Protein AF-A0A1E4RAH1-F1 (afdb_monomer)

InterPro domains:
  IPR002104 Integrase, catalytic domain [PF00589] (5-104)
  IPR002104 Integrase, catalytic domain [PS51898] (1-112)
  IPR011010 DNA breaking-rejoining enzyme, catalytic core [SSF56349] (2-111)
  IPR013762 Integrase-like, catalytic domain superfamily [G3DSA:1.10.443.10] (1-117)

Foldseek 3Di:
DVVLVVLVVVLQVLQVVVVHGDDPPQDSAADSPPRHHDDPVNQVVVQVVVCVVVVPPDDGHPVVVVVVVLLCCCPVVVHDLCVSCVVSVHHSVVSCVVCVVVVVVVVVVVVVVVVVVPDD

Solvent-accessible surface area (backbone atoms only — not comparable to full-atom values): 7195 Å² total; per-residue (Å²): 112,69,66,59,54,53,48,53,52,48,51,47,51,54,26,49,76,70,78,42,76,77,59,92,88,52,73,88,61,53,33,91,88,79,64,42,63,62,52,72,64,58,56,53,52,54,35,46,55,49,30,71,76,69,67,57,82,66,94,64,52,77,64,56,56,54,51,51,52,52,52,44,39,45,66,76,65,62,45,55,60,60,58,55,12,58,75,71,74,49,53,45,65,58,47,44,76,71,45,46,75,67,53,53,70,53,48,64,56,49,58,54,51,49,52,61,73,69,57,127

Secondary structure (DSSP, 8-state):
-HHHHHHHHHHHHHHHHTT----TTS-SSB-TTT-SBPPHHHHHHHHHHHHHHHT--S---HHHHHHHHHHHHHHTS---HHHHHHHHTS-HHHHHHHHHHHHHHTHHHHHHHHHHHH--

Nearest PDB structures (foldseek):
  3vfz-assembly3_B  TM=5.730E-01  e=5.916E-01  Mycobacterium 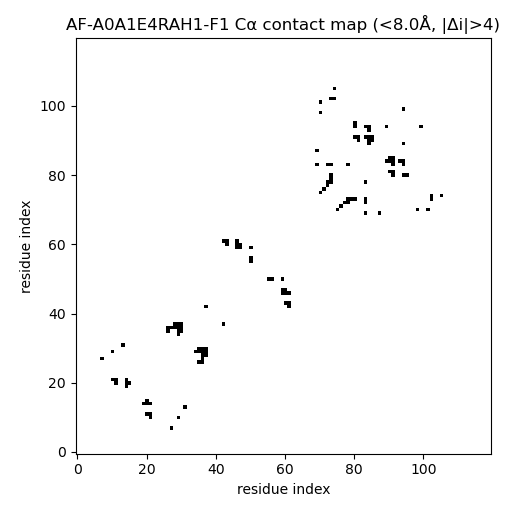tuberculosis
  8z5e-assembly1_C  TM=3.468E-01  e=2.367E+00  Helicobacter pylori
  6zk9-assembly1_j  TM=3.778E-01  e=6.489E+00  Ovis aries
  6kon-assembly1_F  TM=4.264E-01  e=7.839E+00  Mycobacterium tuberculosis H37Rv

Mean predicted aligned error: 7.33 Å

Sequence (120 aa):
MQMLKKYQSWCKQLFLYNGQKLKEDDFVFISYQTKEPFADNSLHYAFHRVKERTGITSPFTPHVFRHTHATLLLLSAKVDVTVVADRLGNTPKVVWETYAHVLEEAKLEVVEIFSKAVKF

Structure (mmCIF, N/CA/C/O backbone):
data_AF-A0A1E4RAH1-F1
#
_entry.id   AF-A0A1E4RAH1-F1
#
loop_
_atom_site.group_PDB
_atom_site.id
_atom_site.type_symbol
_atom_site.label_atom_id
_atom_site.label_alt_id
_atom_site.label_comp_id
_atom_site.label_asym_id
_atom_site.label_entity_id
_atom_site.label_seq_id
_atom_site.pdbx_PDB_ins_code
_atom_site.Cartn_x
_atom_site.Cartn_y
_atom_site.Cartn_z
_atom_site.occupancy
_atom_site.B_iso_or_equiv
_atom_site.auth_seq_id
_atom_site.auth_comp_id
_atom_site.auth_asym_id
_atom_site.auth_atom_id
_atom_site.pdbx_PDB_model_num
ATOM 1 N N . MET A 1 1 ? -6.633 7.984 -10.276 1.00 65.12 1 MET A N 1
ATOM 2 C CA . MET A 1 1 ? -6.134 7.424 -11.562 1.00 65.12 1 MET A CA 1
ATOM 3 C C . MET A 1 1 ? -5.263 8.363 -12.404 1.00 65.12 1 MET A C 1
ATOM 5 O O . MET A 1 1 ? -4.555 7.863 -13.269 1.00 65.12 1 MET A O 1
ATOM 9 N N . GLN A 1 2 ? -5.268 9.685 -12.189 1.00 91.62 2 GLN A N 1
ATOM 10 C CA . GLN A 1 2 ? -4.504 10.628 -13.025 1.00 91.62 2 GLN A CA 1
ATOM 11 C C . GLN A 1 2 ? -2.982 10.387 -12.997 1.00 91.62 2 GLN A C 1
ATOM 13 O O . GLN A 1 2 ? -2.347 10.375 -14.048 1.00 91.62 2 GLN A O 1
ATOM 18 N N . MET A 1 3 ? -2.411 10.117 -11.816 1.00 90.38 3 MET A N 1
ATOM 19 C CA . MET A 1 3 ? -0.971 9.865 -11.664 1.00 90.38 3 MET A CA 1
ATOM 20 C C . MET A 1 3 ? -0.501 8.602 -12.393 1.00 90.38 3 MET A C 1
ATOM 22 O O . MET A 1 3 ? 0.503 8.651 -13.094 1.00 90.38 3 MET A O 1
ATOM 26 N N . LEU A 1 4 ? -1.250 7.497 -12.295 1.00 89.75 4 LEU A N 1
ATOM 27 C CA . LEU A 1 4 ? -0.910 6.259 -13.004 1.00 89.75 4 LEU A CA 1
ATOM 28 C C . LEU A 1 4 ? -0.949 6.457 -14.522 1.00 89.75 4 LEU A C 1
ATOM 30 O O . LEU A 1 4 ? -0.022 6.049 -15.209 1.00 89.75 4 LEU A O 1
ATOM 34 N N . LYS A 1 5 ? -1.973 7.147 -15.041 1.00 91.94 5 LYS A N 1
ATOM 35 C CA . LYS A 1 5 ? -2.055 7.473 -16.474 1.00 91.94 5 LYS A CA 1
ATOM 36 C C . LYS A 1 5 ? -0.853 8.306 -16.928 1.00 91.94 5 LYS A C 1
ATOM 38 O O . LYS A 1 5 ? -0.261 8.012 -17.959 1.00 91.94 5 LYS A O 1
ATOM 43 N N . LYS A 1 6 ? -0.460 9.313 -16.138 1.00 94.31 6 LYS A N 1
ATOM 44 C CA . LYS A 1 6 ? 0.731 10.132 -16.411 1.00 94.31 6 LYS A CA 1
ATOM 45 C C . LYS A 1 6 ? 2.006 9.284 -16.427 1.00 94.31 6 LYS A C 1
ATOM 47 O O . LYS A 1 6 ? 2.821 9.439 -17.331 1.00 94.31 6 LYS A O 1
ATOM 52 N N . TYR A 1 7 ? 2.153 8.378 -15.463 1.00 92.25 7 TYR A N 1
ATOM 53 C CA . TYR A 1 7 ? 3.295 7.471 -15.387 1.00 92.25 7 TYR A CA 1
ATOM 54 C C . TYR A 1 7 ? 3.347 6.504 -16.577 1.00 92.25 7 TYR A C 1
ATOM 56 O O . TYR A 1 7 ? 4.383 6.388 -17.217 1.00 92.25 7 TYR A O 1
ATOM 64 N N . GLN A 1 8 ? 2.220 5.906 -16.965 1.00 90.62 8 GLN A N 1
ATOM 65 C CA . GLN A 1 8 ? 2.136 5.045 -18.150 1.00 90.62 8 GLN A CA 1
ATOM 66 C C . GLN A 1 8 ? 2.498 5.792 -19.441 1.00 90.62 8 GLN A C 1
ATOM 68 O O . GLN A 1 8 ? 3.182 5.239 -20.300 1.00 90.62 8 GLN A O 1
ATOM 73 N N . SER A 1 9 ? 2.078 7.053 -19.588 1.00 92.50 9 SER A N 1
ATOM 74 C CA . SER A 1 9 ? 2.501 7.891 -20.717 1.00 92.50 9 SER A CA 1
ATOM 75 C C . SER A 1 9 ? 4.010 8.133 -20.717 1.00 92.50 9 SER A C 1
ATOM 77 O O . SER A 1 9 ? 4.636 8.051 -21.771 1.00 92.50 9 SER A O 1
ATOM 79 N N . TRP A 1 10 ? 4.603 8.376 -19.547 1.00 92.69 10 TRP A N 1
ATOM 80 C CA . TRP A 1 10 ? 6.054 8.496 -19.403 1.00 92.69 10 TRP A CA 1
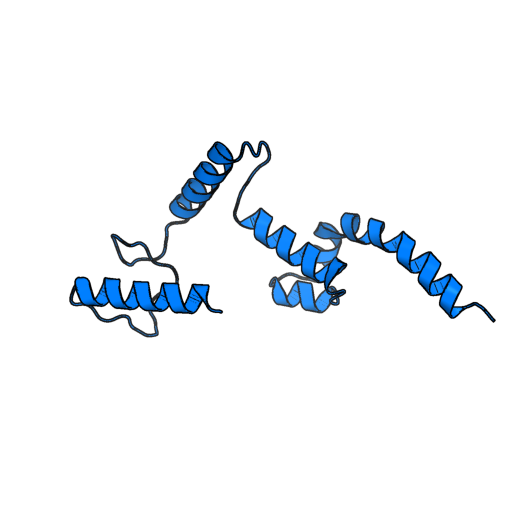ATOM 81 C C . TRP A 1 10 ? 6.778 7.186 -19.759 1.00 92.69 10 TRP A C 1
ATOM 83 O O . TRP A 1 10 ? 7.742 7.225 -20.518 1.00 92.69 10 TRP A O 1
ATOM 93 N N . CYS A 1 11 ? 6.278 6.021 -19.326 1.00 91.25 11 CYS A N 1
ATOM 94 C CA . CYS A 1 11 ? 6.830 4.716 -19.714 1.00 91.25 11 CYS A CA 1
ATOM 95 C C . CYS A 1 11 ? 6.803 4.524 -21.237 1.00 91.25 11 CYS A C 1
ATOM 97 O O . CYS A 1 11 ? 7.796 4.109 -21.828 1.00 91.25 11 CYS A O 1
ATOM 99 N N . LYS A 1 12 ? 5.695 4.884 -21.900 1.00 90.94 12 LYS A N 1
ATOM 100 C CA . LYS A 1 12 ? 5.596 4.824 -23.369 1.00 90.94 12 LYS A CA 1
ATOM 101 C C . LYS A 1 12 ? 6.635 5.718 -24.045 1.00 90.94 12 LYS A C 1
ATOM 103 O O . LYS A 1 12 ? 7.285 5.277 -24.986 1.00 90.94 12 LYS A O 1
ATOM 108 N N . GLN A 1 13 ? 6.810 6.949 -23.561 1.00 91.69 13 GLN A N 1
ATOM 109 C CA . GLN A 1 13 ? 7.821 7.875 -24.083 1.00 91.69 13 GLN A CA 1
ATOM 110 C C . GLN A 1 13 ? 9.241 7.332 -23.902 1.00 91.69 13 GLN A C 1
ATOM 112 O O . GLN A 1 13 ? 10.038 7.401 -24.832 1.00 91.69 13 GLN A O 1
ATOM 117 N N . LEU A 1 14 ? 9.534 6.747 -22.738 1.00 90.88 14 LEU A N 1
ATOM 118 C CA . LEU A 1 14 ? 10.821 6.126 -22.441 1.00 90.88 14 LEU A CA 1
ATOM 119 C C . LEU A 1 14 ? 11.137 4.976 -23.407 1.00 90.88 14 LEU A C 1
ATOM 121 O O . LEU A 1 14 ? 12.216 4.938 -23.989 1.00 90.88 14 LEU A O 1
ATOM 125 N N . PHE A 1 15 ? 10.191 4.058 -23.619 1.00 90.25 15 PHE A N 1
ATOM 126 C CA . PHE A 1 15 ? 10.384 2.947 -24.555 1.00 90.25 15 PHE A CA 1
ATOM 127 C C . PHE A 1 15 ? 10.609 3.447 -25.985 1.00 90.25 15 PHE A C 1
ATOM 129 O O . PHE A 1 15 ? 11.561 3.013 -26.635 1.00 90.25 15 PHE A O 1
ATOM 136 N N . LEU A 1 16 ? 9.794 4.407 -26.438 1.00 90.94 16 LEU A N 1
ATOM 137 C CA . LEU A 1 16 ? 9.903 4.988 -27.777 1.00 90.94 16 LEU A CA 1
ATOM 138 C C . LEU A 1 16 ? 11.245 5.693 -28.004 1.00 90.94 16 LEU A C 1
ATOM 140 O O . LEU A 1 16 ? 11.856 5.494 -29.050 1.00 90.94 16 LEU A O 1
ATOM 144 N N . TYR A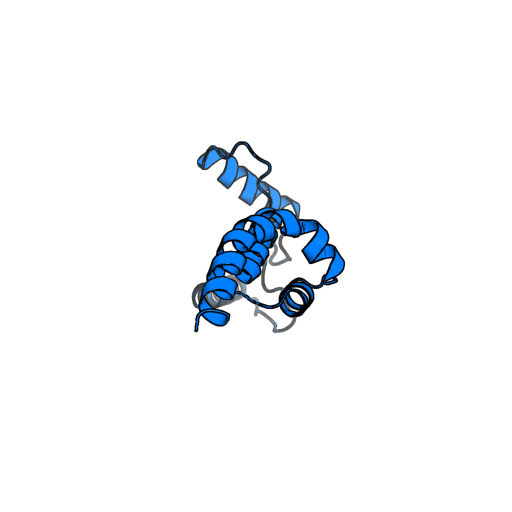 1 17 ? 11.728 6.471 -27.028 1.00 88.62 17 TYR A N 1
ATOM 145 C CA . TYR A 1 17 ? 13.036 7.134 -27.099 1.00 88.62 17 TYR A CA 1
ATOM 146 C C . TYR A 1 17 ? 14.181 6.132 -27.313 1.00 88.62 17 TYR A C 1
ATOM 148 O O . TYR A 1 17 ? 15.154 6.417 -28.005 1.00 88.62 17 TYR A O 1
ATOM 156 N N . ASN A 1 18 ? 14.040 4.924 -26.770 1.00 84.81 18 ASN A N 1
ATOM 157 C CA . ASN A 1 18 ? 15.008 3.843 -26.902 1.00 84.81 18 ASN A CA 1
ATOM 158 C C . ASN A 1 18 ? 14.762 2.918 -28.109 1.00 84.81 18 ASN A C 1
ATOM 160 O O . ASN A 1 18 ? 15.406 1.873 -28.197 1.00 84.81 18 ASN A O 1
ATOM 164 N N . GLY A 1 19 ? 13.834 3.256 -29.012 1.00 87.25 19 GLY A N 1
ATOM 165 C CA . GLY A 1 19 ? 13.497 2.434 -30.181 1.00 87.25 19 GLY A CA 1
ATOM 166 C C . GLY A 1 19 ? 12.772 1.126 -29.841 1.00 87.25 19 GLY A C 1
ATOM 167 O O . GLY A 1 19 ? 12.729 0.210 -30.658 1.00 87.25 19 GLY A O 1
ATOM 168 N N . GLN A 1 20 ? 12.219 1.016 -28.633 1.00 87.50 20 GLN A N 1
ATOM 169 C CA . GLN A 1 20 ? 11.480 -0.147 -28.147 1.00 87.50 20 GLN A CA 1
ATOM 170 C C . GLN A 1 20 ? 9.986 0.186 -28.024 1.00 87.50 20 GLN A C 1
ATOM 172 O O . GLN A 1 20 ? 9.576 1.347 -27.997 1.00 87.50 20 GLN A O 1
ATOM 177 N N . LYS A 1 21 ? 9.143 -0.844 -27.935 1.00 87.06 21 LYS A N 1
ATOM 178 C CA . LYS A 1 21 ? 7.704 -0.696 -27.692 1.00 87.06 21 LYS A CA 1
ATOM 179 C C . LYS A 1 21 ? 7.350 -1.354 -26.365 1.00 87.06 21 LYS A C 1
ATOM 181 O O . LYS A 1 21 ? 7.742 -2.494 -26.146 1.00 87.06 21 LYS A O 1
ATOM 186 N N . LEU A 1 22 ? 6.602 -0.635 -25.529 1.00 86.81 22 LEU A N 1
ATOM 187 C CA . LEU A 1 22 ? 6.019 -1.179 -24.303 1.00 86.81 22 LEU A CA 1
ATOM 188 C C . LEU A 1 22 ? 4.968 -2.237 -24.674 1.00 86.81 22 LEU A C 1
ATOM 190 O O . LEU A 1 22 ? 4.045 -1.940 -25.443 1.00 86.81 22 LEU A O 1
ATOM 194 N N . LYS A 1 23 ? 5.133 -3.451 -24.159 1.00 86.88 23 LYS A N 1
ATOM 195 C CA . LYS A 1 23 ? 4.220 -4.586 -24.318 1.00 86.88 23 LYS A CA 1
ATOM 196 C C . LYS A 1 23 ? 3.177 -4.604 -23.196 1.00 86.88 23 LYS A C 1
ATOM 198 O O . LYS A 1 23 ? 3.303 -3.881 -22.211 1.00 86.88 23 LYS A O 1
ATOM 203 N N . GLU A 1 24 ? 2.121 -5.396 -23.358 1.00 83.38 24 GLU A N 1
ATOM 204 C CA . GLU A 1 24 ? 1.068 -5.525 -22.332 1.00 83.38 24 GLU A CA 1
ATOM 205 C C . GLU A 1 24 ? 1.531 -6.348 -21.123 1.00 83.38 24 GLU A C 1
ATOM 207 O O . GLU A 1 24 ? 1.092 -6.121 -20.001 1.00 83.38 24 GLU A O 1
ATOM 212 N N . ASP A 1 25 ? 2.452 -7.265 -21.378 1.00 86.75 25 ASP A N 1
ATOM 213 C CA . ASP A 1 25 ? 3.111 -8.187 -20.463 1.00 86.75 25 ASP A CA 1
ATOM 214 C C . ASP A 1 25 ? 4.337 -7.573 -19.755 1.00 86.75 25 ASP A C 1
ATOM 216 O O . ASP A 1 25 ? 4.935 -8.212 -18.889 1.00 86.75 25 ASP A O 1
ATOM 220 N N . ASP A 1 26 ? 4.685 -6.317 -20.061 1.00 87.44 26 ASP A N 1
ATOM 221 C CA . ASP A 1 26 ? 5.737 -5.590 -19.348 1.00 87.44 26 ASP A CA 1
ATOM 222 C C . ASP A 1 26 ? 5.276 -5.155 -17.947 1.00 87.44 26 ASP A C 1
ATOM 224 O O . ASP A 1 26 ? 4.112 -4.831 -17.691 1.00 87.44 26 ASP A O 1
ATOM 228 N N . PHE A 1 27 ? 6.227 -5.078 -17.016 1.00 89.81 27 PHE A N 1
ATOM 229 C CA . PHE A 1 27 ? 5.954 -4.575 -15.676 1.00 89.81 27 PHE A CA 1
ATOM 230 C C . PHE A 1 27 ? 5.523 -3.106 -15.700 1.00 89.81 27 PHE A C 1
ATOM 232 O O . PHE A 1 27 ? 6.044 -2.285 -16.453 1.00 89.81 27 PHE A O 1
ATOM 239 N N . VAL A 1 28 ? 4.598 -2.747 -14.805 1.00 88.50 28 VAL A N 1
ATOM 240 C CA . VAL A 1 28 ? 4.126 -1.360 -14.695 1.00 88.50 28 VAL A CA 1
ATOM 241 C C . VAL A 1 28 ? 5.224 -0.460 -14.134 1.00 88.50 28 VAL A C 1
ATOM 243 O O . VAL A 1 28 ? 5.458 0.612 -14.680 1.00 88.50 28 VAL A O 1
ATOM 246 N N . PHE A 1 29 ? 5.893 -0.880 -13.056 1.00 89.56 29 PHE A N 1
ATOM 247 C CA . PHE A 1 29 ? 6.898 -0.079 -12.353 1.00 89.56 29 PHE A CA 1
ATOM 248 C C . PHE A 1 29 ? 8.314 -0.496 -12.734 1.00 89.56 29 PHE A C 1
ATOM 250 O O . PHE A 1 29 ? 8.810 -1.524 -12.278 1.00 89.56 29 PHE A O 1
ATOM 257 N N . ILE A 1 30 ? 8.961 0.339 -13.538 1.00 90.12 30 ILE A N 1
ATOM 258 C CA . ILE A 1 30 ? 10.227 0.028 -14.204 1.00 90.12 30 ILE A CA 1
ATOM 259 C C . ILE A 1 30 ? 11.302 1.081 -13.943 1.00 90.12 30 ILE A C 1
ATOM 261 O O . ILE A 1 30 ? 11.020 2.279 -13.817 1.00 90.12 30 ILE A O 1
ATOM 265 N N . SER A 1 31 ? 12.552 0.629 -13.927 1.00 87.12 31 SER A N 1
ATOM 266 C CA . SER A 1 31 ? 13.736 1.480 -13.885 1.00 87.12 31 SER A CA 1
ATOM 267 C C . SER A 1 31 ? 13.923 2.226 -15.204 1.00 87.12 31 SER A C 1
ATOM 269 O O . SER A 1 31 ? 13.848 1.643 -16.283 1.00 87.12 31 SER A O 1
ATOM 271 N N . TYR A 1 32 ? 14.255 3.515 -15.123 1.00 84.44 32 TYR A N 1
ATOM 272 C CA . TYR A 1 32 ? 14.577 4.329 -16.300 1.00 84.44 32 TYR A CA 1
ATOM 273 C C . TYR A 1 32 ? 15.765 3.771 -17.104 1.00 84.44 32 TYR A C 1
ATOM 275 O O . TYR A 1 32 ? 15.786 3.862 -18.327 1.00 84.44 32 TYR A O 1
ATOM 283 N N . GLN A 1 33 ? 16.757 3.202 -16.414 1.00 83.56 33 GLN A N 1
ATOM 284 C CA . GLN A 1 33 ? 18.019 2.785 -17.028 1.00 83.56 33 GLN A CA 1
ATOM 285 C C . GLN A 1 33 ? 17.904 1.420 -17.708 1.00 83.56 33 GLN A C 1
ATOM 287 O O . GLN A 1 33 ? 18.318 1.264 -18.855 1.00 83.56 33 GLN A O 1
ATOM 292 N N . THR A 1 34 ? 17.336 0.439 -17.005 1.00 85.38 34 THR A N 1
ATOM 293 C CA . THR A 1 34 ? 17.303 -0.959 -17.459 1.00 85.38 34 THR A CA 1
ATOM 294 C C . THR A 1 34 ? 15.967 -1.353 -18.085 1.00 85.38 34 THR A C 1
ATOM 296 O O . THR A 1 34 ? 15.925 -2.300 -18.858 1.00 85.38 34 THR A O 1
ATOM 299 N N . LYS A 1 35 ? 14.883 -0.619 -17.788 1.00 86.25 35 LYS A N 1
ATOM 300 C CA . LYS A 1 35 ? 13.475 -0.979 -18.073 1.00 86.25 35 LYS A CA 1
ATOM 301 C C . LYS A 1 35 ? 13.011 -2.288 -17.435 1.00 86.25 35 LYS A C 1
ATOM 303 O O . LYS A 1 35 ? 11.914 -2.759 -17.709 1.00 86.25 35 LYS A O 1
ATOM 308 N N . GLU A 1 36 ? 13.820 -2.834 -16.542 1.00 87.56 36 GLU A N 1
ATOM 309 C CA . GLU A 1 36 ? 13.440 -3.932 -15.668 1.00 87.56 36 GLU A CA 1
ATOM 310 C C . GLU A 1 36 ? 12.664 -3.388 -14.461 1.00 87.56 36 GLU A C 1
ATOM 312 O O . GLU A 1 36 ? 12.717 -2.178 -14.188 1.00 87.56 36 GLU A O 1
ATOM 317 N N . PRO A 1 37 ? 11.950 -4.250 -13.718 1.00 89.31 37 PRO A N 1
ATOM 318 C CA . PRO A 1 37 ? 11.331 -3.873 -12.455 1.00 89.31 37 PRO A CA 1
ATOM 319 C C . PRO A 1 37 ? 12.304 -3.153 -11.529 1.00 89.31 37 PRO A C 1
ATOM 321 O O . PRO A 1 37 ? 13.498 -3.456 -11.494 1.00 89.31 37 PRO A O 1
ATOM 324 N N . PHE A 1 38 ? 11.793 -2.204 -10.745 1.00 87.69 38 PHE A N 1
ATOM 325 C CA . PHE A 1 38 ? 12.604 -1.630 -9.677 1.00 87.69 38 PHE A CA 1
ATOM 326 C C . PHE A 1 38 ? 13.101 -2.730 -8.741 1.00 87.69 38 PHE A C 1
ATOM 328 O O . PHE A 1 38 ? 12.312 -3.534 -8.251 1.00 87.69 38 PHE A O 1
ATOM 335 N N . ALA A 1 39 ? 14.400 -2.713 -8.451 1.00 85.88 39 ALA A N 1
ATOM 336 C CA . ALA A 1 39 ? 14.951 -3.531 -7.387 1.00 85.88 39 ALA A CA 1
ATOM 337 C C . ALA A 1 39 ? 14.409 -3.057 -6.031 1.00 85.88 39 ALA A C 1
ATOM 339 O O . ALA A 1 39 ? 14.244 -1.852 -5.809 1.00 85.88 39 ALA A O 1
ATOM 340 N N . ASP A 1 40 ? 14.226 -3.984 -5.092 1.00 79.56 40 ASP A N 1
ATOM 341 C CA . ASP A 1 40 ? 13.714 -3.684 -3.747 1.00 79.56 40 ASP A CA 1
ATOM 342 C C . ASP A 1 40 ? 14.521 -2.578 -3.050 1.00 79.56 40 ASP A C 1
ATOM 344 O O . ASP A 1 40 ? 13.971 -1.648 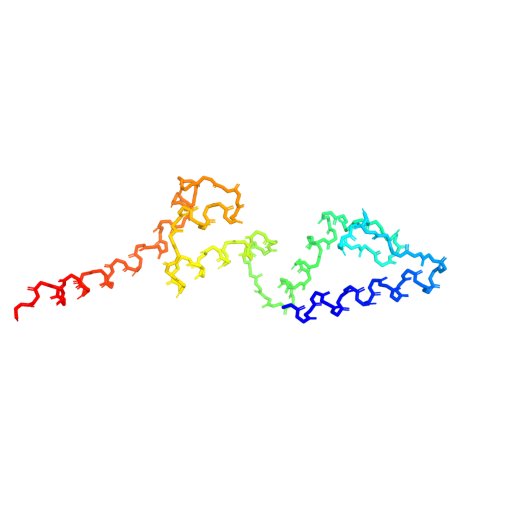-2.449 1.00 79.56 40 ASP A O 1
ATOM 348 N N . ASN A 1 41 ? 15.845 -2.603 -3.226 1.00 85.12 41 ASN A N 1
ATOM 349 C CA . ASN A 1 41 ? 16.745 -1.588 -2.685 1.00 85.12 41 ASN A CA 1
ATOM 350 C C . ASN A 1 41 ? 16.450 -0.184 -3.230 1.00 85.12 41 ASN A C 1
ATOM 352 O O . ASN A 1 41 ? 16.562 0.795 -2.494 1.00 85.12 41 ASN A O 1
ATOM 356 N N . SER A 1 42 ? 16.035 -0.050 -4.496 1.00 85.88 42 SER A N 1
ATOM 357 C CA . SER A 1 42 ? 15.695 1.252 -5.085 1.00 85.88 42 SER A CA 1
ATOM 358 C C . SER A 1 42 ? 14.543 1.922 -4.340 1.00 85.88 42 SER A C 1
ATOM 360 O O . SER A 1 42 ? 14.581 3.134 -4.102 1.00 85.88 42 SER A O 1
ATOM 362 N N . LEU A 1 43 ? 13.548 1.131 -3.931 1.00 85.12 43 LEU A N 1
ATOM 363 C CA . LEU A 1 43 ? 12.412 1.614 -3.159 1.00 85.12 43 LEU A CA 1
ATOM 364 C C . LEU A 1 43 ? 12.845 1.997 -1.739 1.00 85.12 43 LEU A C 1
ATOM 366 O O . LEU A 1 43 ? 12.525 3.093 -1.280 1.00 85.12 43 LEU A O 1
ATOM 370 N N . HIS A 1 44 ? 13.663 1.168 -1.085 1.00 86.88 44 HIS A N 1
ATOM 371 C CA . HIS A 1 44 ? 14.244 1.493 0.221 1.00 86.88 44 HIS A CA 1
ATOM 372 C C . HIS A 1 44 ? 15.032 2.809 0.208 1.00 86.88 44 HIS A C 1
ATOM 374 O O . HIS A 1 44 ? 14.801 3.670 1.058 1.00 86.88 44 HIS A O 1
ATOM 380 N N . TYR A 1 45 ? 15.904 3.025 -0.781 1.00 89.81 45 TYR A N 1
ATOM 381 C CA . TYR A 1 45 ? 16.656 4.277 -0.899 1.00 89.81 45 TYR A CA 1
ATOM 382 C C . TYR A 1 45 ? 15.754 5.485 -1.145 1.00 89.81 45 TYR A C 1
ATOM 384 O O . TYR A 1 45 ? 16.018 6.567 -0.619 1.00 89.81 45 TYR A O 1
ATOM 392 N N . ALA A 1 46 ? 14.690 5.334 -1.938 1.00 90.06 46 ALA A N 1
ATOM 393 C CA . ALA A 1 46 ? 13.733 6.413 -2.155 1.00 90.06 46 ALA A CA 1
ATOM 394 C C . ALA A 1 46 ? 13.059 6.840 -0.844 1.00 90.06 46 ALA A C 1
ATOM 396 O O . ALA A 1 46 ? 13.008 8.034 -0.548 1.00 90.06 46 ALA A O 1
ATOM 397 N N . PHE A 1 47 ? 12.620 5.877 -0.034 1.00 91.12 47 PHE A N 1
ATOM 398 C CA . PHE A 1 47 ? 12.005 6.140 1.266 1.00 91.12 47 PHE A CA 1
ATOM 399 C C . PHE A 1 47 ? 12.998 6.714 2.272 1.00 91.12 47 PHE A C 1
ATOM 401 O O . PHE A 1 47 ? 12.669 7.678 2.959 1.00 91.12 47 PHE A O 1
ATOM 408 N N . HIS A 1 48 ? 14.231 6.205 2.298 1.00 90.56 48 HIS A N 1
ATOM 409 C CA . HIS A 1 48 ? 15.294 6.762 3.129 1.00 90.56 48 HIS A CA 1
ATOM 410 C C . HIS A 1 48 ? 15.538 8.240 2.802 1.00 90.56 48 HIS A C 1
ATOM 412 O O . HIS A 1 48 ? 15.583 9.074 3.697 1.00 90.56 48 HIS A O 1
ATOM 418 N N . ARG A 1 49 ? 15.617 8.615 1.518 1.00 92.69 49 ARG A N 1
ATOM 419 C CA . ARG A 1 49 ? 15.777 10.029 1.128 1.00 92.69 49 ARG A CA 1
ATOM 420 C C . ARG A 1 49 ? 14.616 10.909 1.586 1.00 92.69 49 ARG A C 1
ATOM 422 O O . ARG A 1 49 ? 14.839 12.065 1.932 1.00 92.69 49 ARG A O 1
ATOM 429 N N . VAL A 1 50 ? 13.385 10.398 1.555 1.00 92.88 50 V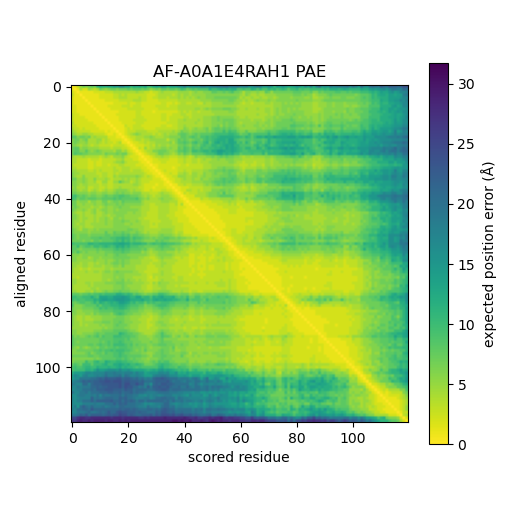AL A N 1
ATOM 430 C CA . VAL A 1 50 ? 12.217 11.133 2.065 1.00 92.88 50 VAL A CA 1
ATOM 431 C C . VAL A 1 50 ? 12.306 11.284 3.581 1.00 92.88 50 VAL A C 1
ATOM 433 O O . VAL A 1 50 ? 12.096 12.385 4.082 1.00 92.88 50 VAL A O 1
ATOM 436 N N . LYS A 1 51 ? 12.679 10.217 4.295 1.00 93.12 51 LYS A N 1
ATOM 437 C CA . LYS A 1 51 ? 12.889 10.226 5.745 1.00 93.12 51 LYS A CA 1
ATOM 438 C C . LYS A 1 51 ? 13.886 11.317 6.158 1.00 93.12 51 LYS A C 1
ATOM 440 O O . LYS A 1 51 ? 13.528 12.188 6.945 1.00 93.12 51 LYS A O 1
ATOM 445 N N . GLU A 1 52 ? 15.064 11.344 5.532 1.00 93.19 52 GLU A N 1
ATOM 446 C CA . GLU A 1 52 ? 16.111 12.345 5.800 1.00 93.19 52 GLU A CA 1
ATOM 447 C C . GLU A 1 52 ? 15.638 13.784 5.548 1.00 93.19 52 GLU A C 1
ATOM 449 O O . GLU A 1 52 ? 15.945 14.692 6.312 1.00 93.19 52 GLU A O 1
ATOM 454 N N . ARG A 1 53 ? 14.851 14.010 4.489 1.00 94.94 53 ARG A N 1
ATOM 455 C CA . ARG A 1 53 ? 14.351 15.352 4.136 1.00 94.94 53 ARG A CA 1
ATOM 456 C C . ARG A 1 53 ? 13.219 15.849 5.028 1.00 94.94 53 ARG A C 1
ATOM 458 O O . ARG A 1 53 ? 12.979 17.049 5.074 1.00 94.94 53 ARG A O 1
ATOM 465 N N . THR A 1 54 ? 12.482 14.940 5.655 1.00 94.19 54 THR A N 1
ATOM 466 C CA . THR A 1 54 ? 11.278 15.261 6.440 1.00 94.19 54 THR A CA 1
ATOM 467 C C . THR A 1 54 ? 11.526 15.225 7.944 1.00 94.19 54 THR A C 1
ATOM 469 O O . THR A 1 54 ? 10.687 15.702 8.699 1.00 94.19 54 THR A O 1
ATOM 472 N N . GLY A 1 55 ? 12.661 14.674 8.387 1.00 92.69 55 GLY A N 1
ATOM 473 C CA . GLY A 1 55 ? 12.984 14.532 9.806 1.00 92.69 55 GLY A CA 1
ATOM 474 C C . GLY A 1 55 ? 12.184 13.435 10.515 1.00 92.69 55 GLY A C 1
ATOM 475 O O . GLY A 1 55 ? 12.139 13.408 11.742 1.00 92.69 55 GLY A O 1
ATOM 476 N N . ILE A 1 56 ? 11.545 12.525 9.771 1.00 92.31 56 ILE A N 1
ATOM 477 C CA . ILE A 1 56 ? 10.844 11.378 10.360 1.00 92.31 56 ILE A CA 1
ATOM 478 C C . ILE A 1 56 ? 11.877 10.498 11.068 1.00 92.31 56 ILE A C 1
ATOM 480 O O . ILE A 1 56 ? 12.818 10.013 10.447 1.00 92.31 56 ILE A O 1
ATOM 484 N N . THR A 1 57 ? 11.708 10.261 12.366 1.00 88.75 57 THR A N 1
ATOM 485 C CA . THR A 1 57 ? 12.660 9.478 13.172 1.00 88.75 57 THR A CA 1
ATOM 486 C C . THR A 1 57 ? 12.338 7.983 13.166 1.00 88.75 57 THR A C 1
ATOM 488 O O . THR A 1 57 ? 13.246 7.145 13.173 1.00 88.75 57 THR A O 1
ATOM 491 N N . SER A 1 58 ? 11.057 7.631 13.058 1.00 87.75 58 SER A N 1
ATOM 492 C CA . SER A 1 58 ? 10.569 6.251 13.028 1.00 87.75 58 SER A CA 1
ATOM 493 C C . SER A 1 58 ? 10.949 5.501 11.736 1.00 87.75 58 SER A C 1
ATOM 495 O O . SER A 1 58 ? 11.365 6.109 10.740 1.00 87.75 58 SER A O 1
ATOM 497 N N . PRO A 1 59 ? 10.868 4.156 11.721 1.00 86.75 59 PRO A N 1
ATOM 498 C CA . PRO A 1 59 ? 11.041 3.380 10.498 1.00 86.75 59 PRO A CA 1
ATOM 499 C C . PRO A 1 59 ? 10.046 3.826 9.418 1.00 86.75 59 PRO A C 1
ATOM 501 O O . PRO A 1 59 ? 8.835 3.730 9.600 1.00 86.75 59 PRO A O 1
ATOM 504 N N . PHE A 1 60 ? 10.563 4.308 8.286 1.00 89.81 60 PHE A N 1
ATOM 505 C CA . PHE A 1 60 ? 9.756 4.792 7.169 1.00 89.81 60 PHE A CA 1
ATOM 506 C C . PHE A 1 60 ? 10.003 3.909 5.948 1.00 89.81 60 PHE A C 1
ATOM 508 O O . PHE A 1 60 ? 10.987 4.069 5.228 1.00 89.81 60 PHE A O 1
ATOM 515 N N . THR A 1 61 ? 9.124 2.929 5.758 1.00 89.31 61 THR A N 1
ATOM 516 C CA . THR A 1 61 ? 9.173 1.954 4.661 1.00 89.31 61 THR A CA 1
ATOM 517 C C . THR A 1 61 ? 7.833 1.942 3.920 1.00 89.31 61 THR A C 1
ATOM 519 O O . THR A 1 61 ? 6.839 2.460 4.439 1.00 89.31 61 THR A O 1
ATOM 522 N N . PRO A 1 62 ? 7.746 1.322 2.729 1.00 87.88 62 PRO A N 1
ATOM 523 C CA . PRO A 1 62 ? 6.479 1.185 2.007 1.00 87.88 62 PRO A CA 1
ATOM 524 C C . PRO A 1 62 ? 5.354 0.553 2.837 1.00 87.88 62 PRO A C 1
ATOM 526 O O . PRO A 1 62 ? 4.186 0.895 2.650 1.00 87.88 62 PRO A O 1
ATOM 529 N N . HIS A 1 63 ? 5.692 -0.315 3.798 1.00 89.31 63 HIS A N 1
ATOM 530 C CA . HIS A 1 63 ? 4.713 -0.930 4.695 1.00 89.31 63 HIS A CA 1
ATOM 531 C C . HIS A 1 63 ? 3.931 0.095 5.524 1.00 89.31 63 HIS A C 1
ATOM 533 O O . HIS A 1 63 ? 2.750 -0.120 5.784 1.00 89.31 63 HIS A O 1
ATOM 539 N N . VAL A 1 64 ? 4.523 1.243 5.866 1.00 90.38 64 VAL A N 1
ATOM 540 C CA . VAL A 1 64 ? 3.830 2.313 6.608 1.00 90.38 64 VAL A CA 1
ATOM 541 C C . VAL A 1 64 ? 2.624 2.837 5.824 1.00 90.38 64 VAL A C 1
ATOM 543 O O . VAL A 1 64 ? 1.559 3.072 6.398 1.00 90.38 64 VAL A O 1
ATOM 546 N N . PHE A 1 65 ? 2.735 2.944 4.497 1.00 91.50 65 PHE A N 1
ATOM 547 C CA . PHE A 1 65 ? 1.604 3.335 3.655 1.00 91.50 65 PHE A CA 1
ATOM 548 C C . PHE A 1 65 ? 0.533 2.249 3.577 1.00 91.50 65 PHE A C 1
ATOM 550 O O . PHE A 1 65 ? -0.652 2.574 3.550 1.00 91.50 65 PHE A O 1
ATOM 557 N N . ARG A 1 66 ? 0.923 0.968 3.600 1.00 91.50 66 ARG A N 1
ATOM 558 C CA . ARG A 1 66 ? -0.030 -0.149 3.685 1.00 91.50 66 ARG A CA 1
ATOM 559 C C . ARG A 1 66 ? -0.822 -0.102 4.994 1.00 91.50 66 ARG A C 1
ATOM 561 O O . ARG A 1 66 ? -2.039 -0.260 4.953 1.00 91.50 66 ARG A O 1
ATOM 568 N N . HIS A 1 67 ? -0.160 0.180 6.117 1.00 91.19 67 HIS A N 1
ATOM 569 C CA . HIS A 1 67 ? -0.830 0.379 7.404 1.00 91.19 67 HIS A CA 1
ATOM 570 C C . HIS A 1 67 ? -1.760 1.592 7.385 1.00 91.19 67 HIS A C 1
ATOM 572 O O . HIS A 1 67 ? -2.928 1.470 7.732 1.00 91.19 67 HIS A O 1
ATOM 578 N N . THR A 1 68 ? -1.284 2.732 6.879 1.00 91.50 68 THR A N 1
ATOM 579 C CA . THR A 1 68 ? -2.101 3.949 6.742 1.00 91.50 68 THR A CA 1
ATOM 580 C C . THR A 1 68 ? -3.347 3.701 5.884 1.00 91.50 68 THR A C 1
ATOM 582 O O . THR A 1 68 ? -4.439 4.141 6.234 1.00 91.50 68 THR A O 1
ATOM 585 N N . HIS A 1 69 ? -3.208 2.959 4.779 1.00 93.19 69 HIS A N 1
ATOM 586 C CA . HIS A 1 69 ? -4.330 2.596 3.916 1.00 93.19 69 HIS A CA 1
ATOM 587 C C . HIS A 1 69 ? -5.378 1.758 4.656 1.00 93.19 69 HIS A C 1
ATOM 589 O O . HIS A 1 69 ? -6.565 2.064 4.573 1.00 93.19 69 HIS A O 1
ATOM 595 N N . ALA A 1 70 ? -4.944 0.736 5.397 1.00 92.12 70 ALA A N 1
ATOM 596 C CA . ALA A 1 70 ? -5.834 -0.112 6.181 1.00 92.12 70 ALA A CA 1
ATOM 597 C C . ALA A 1 70 ? -6.578 0.690 7.258 1.00 92.12 70 ALA A C 1
ATOM 599 O O . ALA A 1 70 ? -7.802 0.628 7.328 1.00 92.12 70 ALA A O 1
ATOM 600 N N . THR A 1 71 ? -5.854 1.498 8.038 1.00 90.44 71 THR A N 1
ATOM 601 C CA . THR A 1 71 ? -6.436 2.340 9.089 1.00 90.44 71 THR A CA 1
ATOM 602 C C . THR A 1 71 ? -7.468 3.319 8.526 1.00 90.44 71 THR A C 1
ATOM 604 O O . THR A 1 71 ? -8.548 3.465 9.091 1.00 90.44 71 THR A O 1
ATOM 607 N N . LEU A 1 72 ? -7.191 3.945 7.376 1.00 91.12 72 LEU A N 1
ATOM 608 C CA . LEU A 1 72 ? -8.134 4.862 6.728 1.00 91.12 72 LEU A CA 1
ATOM 609 C C . LEU A 1 72 ? -9.420 4.153 6.270 1.00 91.12 72 LEU A C 1
ATOM 611 O O . LEU A 1 72 ? -10.514 4.690 6.447 1.00 91.12 72 LEU A O 1
ATOM 615 N N . LEU A 1 73 ? -9.301 2.952 5.691 1.00 91.44 73 LEU A N 1
ATOM 616 C CA . LEU A 1 73 ? -10.463 2.162 5.271 1.00 91.44 73 LEU A CA 1
ATOM 617 C C . LEU A 1 73 ? -11.323 1.738 6.467 1.00 91.44 73 LEU A C 1
ATOM 619 O O . LEU A 1 73 ? -12.548 1.816 6.398 1.00 91.44 73 LEU A O 1
ATOM 623 N N . LEU A 1 74 ? -10.678 1.327 7.559 1.00 88.62 74 LEU A N 1
ATOM 624 C CA . LEU A 1 74 ? -11.348 0.864 8.770 1.00 88.62 74 LEU A CA 1
ATOM 625 C C . LEU A 1 74 ? -12.058 2.002 9.514 1.00 88.62 74 LEU A C 1
ATOM 627 O O . LEU A 1 74 ? -13.220 1.860 9.877 1.00 88.62 74 LEU A O 1
ATOM 631 N N . LEU A 1 75 ? -11.385 3.135 9.729 1.00 84.00 75 LEU A N 1
ATOM 632 C CA . LEU A 1 75 ? -11.912 4.209 10.577 1.00 84.00 75 LEU A CA 1
ATOM 633 C C . LEU A 1 75 ? -12.760 5.215 9.807 1.00 84.00 75 LEU A C 1
ATOM 635 O O . LEU A 1 75 ? -13.880 5.525 10.202 1.00 84.00 75 LEU A O 1
ATOM 639 N N . SER A 1 76 ? -12.222 5.755 8.712 1.00 80.06 76 SER A N 1
ATOM 640 C CA . SER A 1 76 ? -12.846 6.888 8.023 1.00 80.06 76 SER A CA 1
ATOM 641 C C . SER A 1 76 ? -13.916 6.441 7.039 1.00 80.06 76 SER A C 1
ATOM 643 O O . SER A 1 76 ? -14.949 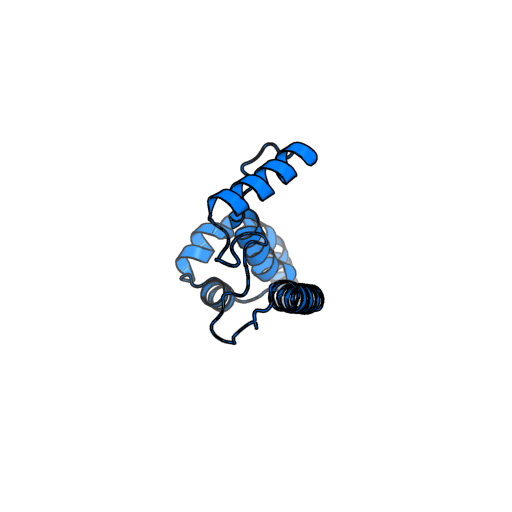7.091 6.920 1.00 80.06 76 SER A O 1
ATOM 645 N N . ALA A 1 77 ? -13.681 5.328 6.343 1.00 81.19 77 ALA A N 1
ATOM 646 C CA . ALA A 1 77 ? -14.655 4.762 5.415 1.00 81.19 77 ALA A CA 1
ATOM 647 C C . ALA A 1 77 ? -15.577 3.714 6.069 1.00 81.19 77 ALA A C 1
ATOM 649 O O . ALA A 1 77 ? -16.512 3.261 5.411 1.00 81.19 77 ALA A O 1
ATOM 650 N N . LYS A 1 78 ? -15.327 3.344 7.339 1.00 82.25 78 LYS A N 1
ATOM 651 C CA . LYS A 1 78 ? -16.088 2.341 8.112 1.00 82.25 78 LYS A CA 1
ATOM 652 C C . LYS A 1 78 ? -16.308 1.035 7.328 1.00 82.25 78 LYS A C 1
ATOM 654 O O . LYS A 1 78 ? -17.376 0.431 7.391 1.00 82.25 78 LYS A O 1
ATOM 659 N N . VAL A 1 79 ? -15.300 0.624 6.551 1.00 87.50 79 VAL A N 1
ATOM 660 C CA . VAL A 1 79 ? -15.344 -0.591 5.727 1.00 87.50 79 VAL A CA 1
ATOM 661 C C . VAL A 1 79 ? -15.176 -1.816 6.619 1.00 87.50 79 VAL A C 1
ATOM 663 O O . VAL A 1 79 ? -14.329 -1.829 7.512 1.00 87.50 79 VAL A O 1
ATOM 666 N N . ASP A 1 80 ? -15.962 -2.857 6.349 1.00 89.25 80 ASP A N 1
ATOM 667 C CA . ASP A 1 80 ? -15.909 -4.110 7.098 1.00 89.25 80 ASP A CA 1
ATOM 668 C C . ASP A 1 80 ? -14.509 -4.751 7.064 1.00 89.25 80 ASP A C 1
ATOM 670 O O . ASP A 1 80 ? -13.824 -4.765 6.035 1.00 89.25 80 ASP A O 1
ATOM 674 N N . VAL A 1 81 ? -14.093 -5.322 8.198 1.00 89.81 81 VAL A N 1
ATOM 675 C CA . VAL A 1 81 ? -12.751 -5.895 8.369 1.00 89.81 81 VAL A CA 1
ATOM 676 C C . VAL A 1 81 ? -12.480 -7.031 7.386 1.00 89.81 81 VAL A C 1
ATOM 678 O O . VAL A 1 81 ? -11.342 -7.195 6.949 1.00 89.81 81 VAL A O 1
ATOM 681 N N . THR A 1 82 ? -13.499 -7.798 6.992 1.00 91.94 82 THR A N 1
ATOM 682 C CA . THR A 1 82 ? -13.354 -8.874 6.003 1.00 91.94 82 THR A CA 1
ATOM 683 C C . THR A 1 82 ? -13.015 -8.328 4.620 1.00 91.94 82 THR A C 1
ATOM 685 O O . THR A 1 82 ? -12.120 -8.853 3.960 1.00 91.94 82 THR A O 1
ATOM 688 N N . VAL A 1 83 ? -13.636 -7.214 4.225 1.00 93.56 83 VAL A N 1
ATOM 689 C CA . VAL A 1 83 ? -13.369 -6.532 2.951 1.00 93.56 83 VAL A CA 1
ATOM 690 C C . VAL A 1 83 ? -11.982 -5.897 2.961 1.00 93.56 83 VAL A C 1
ATOM 692 O O . VAL A 1 83 ? -11.245 -5.991 1.980 1.00 93.56 83 VAL A O 1
ATOM 695 N N . VAL A 1 84 ? -11.585 -5.276 4.076 1.00 92.25 84 VAL A N 1
ATOM 696 C CA . VAL A 1 84 ? -10.228 -4.728 4.225 1.00 92.25 84 VAL A CA 1
ATOM 697 C C . VAL A 1 84 ? -9.180 -5.843 4.187 1.00 92.25 84 VAL A C 1
ATOM 699 O O . VAL A 1 84 ? -8.132 -5.677 3.564 1.00 92.25 84 VAL A O 1
ATOM 702 N N . ALA A 1 85 ? -9.455 -6.987 4.811 1.00 93.50 85 ALA A N 1
ATOM 703 C CA . ALA A 1 85 ? -8.568 -8.143 4.791 1.00 93.50 85 ALA A CA 1
ATOM 704 C C . ALA A 1 85 ? -8.381 -8.699 3.376 1.00 93.50 85 ALA A C 1
ATOM 706 O O . ALA A 1 85 ? -7.238 -8.823 2.937 1.00 93.50 85 ALA A O 1
ATOM 707 N N . ASP A 1 86 ? -9.471 -8.912 2.636 1.00 94.81 86 ASP A N 1
ATOM 708 C CA . ASP A 1 86 ? -9.430 -9.334 1.233 1.00 94.81 86 ASP A CA 1
ATOM 709 C C . ASP A 1 86 ? -8.656 -8.329 0.365 1.00 94.81 86 ASP A C 1
ATOM 711 O O . ASP A 1 86 ? -7.725 -8.686 -0.356 1.00 94.81 86 ASP A O 1
ATOM 715 N N . ARG A 1 87 ? -8.924 -7.028 0.546 1.00 93.44 87 ARG A N 1
ATOM 716 C CA . ARG A 1 87 ? -8.222 -5.953 -0.167 1.00 93.44 87 ARG A CA 1
ATOM 717 C C . ARG A 1 87 ? -6.714 -5.945 0.081 1.00 93.44 87 ARG A C 1
ATOM 719 O O . ARG A 1 87 ? -5.940 -5.591 -0.810 1.00 93.44 87 ARG A O 1
ATOM 726 N N . LEU A 1 88 ? -6.294 -6.275 1.297 1.00 92.62 88 LEU A N 1
ATOM 727 C CA . LEU A 1 88 ? -4.888 -6.373 1.672 1.00 92.62 88 LEU A CA 1
ATOM 728 C C . LEU A 1 88 ? -4.276 -7.723 1.265 1.00 92.62 88 LEU A C 1
ATOM 730 O O . LEU A 1 88 ? -3.049 -7.821 1.210 1.00 92.62 88 LEU A O 1
ATOM 734 N N . GLY A 1 89 ? -5.084 -8.741 0.971 1.00 92.88 89 GLY A N 1
ATOM 735 C CA . GLY A 1 89 ? -4.627 -10.117 0.774 1.00 92.88 89 GLY A CA 1
ATOM 736 C C . GLY A 1 89 ? -4.217 -10.792 2.087 1.00 92.88 89 GLY A C 1
ATOM 737 O O . GLY A 1 89 ? -3.259 -11.555 2.115 1.00 92.88 89 GLY A O 1
ATOM 738 N N . ASN A 1 90 ? -4.890 -10.453 3.187 1.00 92.62 90 ASN A N 1
ATOM 739 C CA . ASN A 1 90 ? -4.668 -10.994 4.527 1.00 92.62 90 ASN A CA 1
ATOM 740 C C . ASN A 1 90 ? -5.944 -11.675 5.045 1.00 92.62 90 ASN A C 1
ATOM 742 O O . ASN A 1 90 ? -7.023 -11.517 4.482 1.00 92.62 90 ASN A O 1
ATOM 746 N N . THR A 1 91 ? -5.846 -12.395 6.164 1.00 93.56 91 THR A N 1
ATOM 747 C CA . THR A 1 91 ? -7.039 -12.898 6.860 1.00 93.56 91 THR A CA 1
ATOM 748 C C . THR A 1 91 ? -7.626 -11.823 7.784 1.00 93.56 91 THR A C 1
ATOM 750 O O . THR A 1 91 ? -6.876 -10.994 8.314 1.00 93.56 91 THR A O 1
ATOM 753 N N . PRO A 1 92 ? -8.947 -11.842 8.051 1.00 91.56 92 PRO A N 1
ATOM 754 C CA . PRO A 1 92 ? -9.572 -10.909 8.992 1.00 91.56 92 PRO A CA 1
ATOM 755 C C . PRO A 1 92 ? -8.927 -10.947 10.379 1.00 91.56 92 PRO A C 1
ATOM 757 O O . PRO A 1 92 ? -8.769 -9.908 11.013 1.00 91.56 92 PRO A O 1
ATOM 760 N N . LYS A 1 93 ? -8.484 -12.132 10.821 1.00 92.38 93 LYS A N 1
ATOM 761 C CA . LYS A 1 93 ? -7.753 -12.316 12.080 1.00 92.38 93 LYS A CA 1
ATOM 762 C C . LYS A 1 93 ? -6.482 -11.462 12.132 1.00 92.38 93 LYS A C 1
ATOM 764 O O . LYS A 1 93 ? -6.299 -10.725 13.091 1.00 92.38 93 LYS A O 1
ATOM 769 N N . VAL A 1 94 ? -5.653 -11.506 11.086 1.00 91.62 94 VAL A N 1
ATOM 770 C CA . VAL A 1 94 ? -4.402 -10.729 11.016 1.00 91.62 94 VAL A CA 1
ATOM 771 C C . VAL A 1 94 ? -4.682 -9.226 11.022 1.00 91.62 94 VAL A C 1
ATOM 773 O O . VAL A 1 94 ? -3.965 -8.462 11.665 1.00 91.62 94 VAL A O 1
ATOM 776 N N . VAL A 1 95 ? -5.732 -8.783 10.324 1.00 90.69 95 VAL A N 1
ATOM 777 C CA . VAL A 1 95 ? -6.134 -7.369 10.328 1.00 90.69 95 VAL A CA 1
ATOM 778 C C . VAL A 1 95 ? -6.578 -6.945 11.728 1.00 90.69 95 VAL A C 1
ATOM 780 O O . VAL A 1 95 ? -6.105 -5.926 12.223 1.00 90.69 95 VAL A O 1
ATOM 783 N N . TRP A 1 96 ? -7.403 -7.742 12.407 1.00 89.00 96 TRP A N 1
ATOM 784 C CA . TRP A 1 96 ? -7.790 -7.474 13.792 1.00 89.00 96 TRP A CA 1
ATOM 785 C C . TRP A 1 96 ? -6.585 -7.405 14.729 1.00 89.00 96 TRP A C 1
ATOM 787 O O . TRP A 1 96 ? -6.422 -6.407 15.418 1.00 89.00 96 TRP A O 1
ATOM 797 N N . GLU A 1 97 ? -5.702 -8.401 14.710 1.00 90.62 97 GLU A N 1
ATOM 798 C CA . GLU A 1 97 ? -4.493 -8.415 15.547 1.00 90.62 97 GLU A CA 1
ATOM 799 C C . GLU A 1 97 ? -3.604 -7.185 15.303 1.00 90.62 97 GLU A C 1
ATOM 801 O O . GL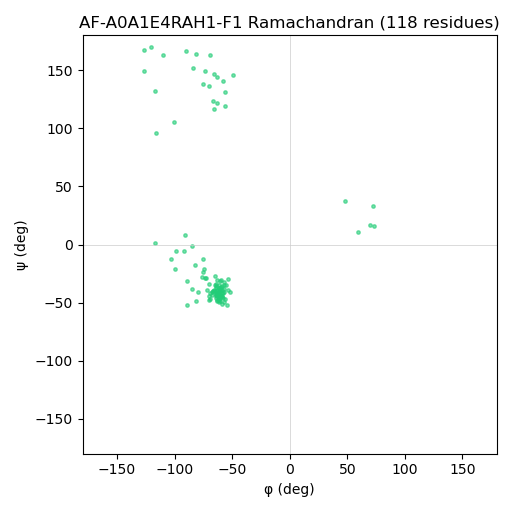U A 1 97 ? -3.017 -6.645 16.237 1.00 90.62 97 GLU A O 1
ATOM 806 N N . THR A 1 98 ? -3.548 -6.700 14.060 1.00 88.94 98 THR A N 1
ATOM 807 C CA . THR A 1 98 ? -2.713 -5.551 13.686 1.00 88.94 98 THR A CA 1
ATOM 808 C C . THR A 1 98 ? -3.349 -4.207 14.053 1.00 88.94 98 THR A C 1
ATOM 810 O O . THR A 1 98 ? -2.639 -3.312 14.502 1.00 88.94 98 THR A O 1
ATOM 813 N N . TYR A 1 99 ? -4.662 -4.030 13.859 1.00 89.06 99 TYR A N 1
ATOM 814 C CA . TYR A 1 99 ? -5.323 -2.714 13.931 1.00 89.06 99 TYR A CA 1
ATOM 815 C C . TYR A 1 99 ? -6.369 -2.580 15.046 1.00 89.06 99 TYR A C 1
ATOM 817 O O . TYR A 1 99 ? -6.967 -1.512 15.173 1.00 89.06 99 TYR A O 1
ATOM 825 N N . ALA A 1 100 ? -6.587 -3.611 15.873 1.00 84.69 100 ALA A N 1
ATOM 826 C CA . ALA A 1 100 ? -7.570 -3.579 16.963 1.00 84.69 100 ALA A CA 1
ATOM 827 C C . ALA A 1 100 ? -7.406 -2.356 17.872 1.00 84.69 100 ALA A C 1
ATOM 829 O O . ALA A 1 100 ? -8.404 -1.734 18.217 1.00 84.69 100 ALA A O 1
ATOM 830 N N . HIS A 1 101 ? -6.164 -1.980 18.194 1.00 82.75 101 HIS A N 1
ATOM 831 C CA . HIS A 1 101 ? -5.860 -0.820 19.036 1.00 82.75 101 HIS A CA 1
ATOM 832 C C . HIS A 1 101 ? -6.448 0.485 18.482 1.00 82.75 101 HIS A C 1
ATOM 834 O O . HIS A 1 101 ? -6.987 1.286 19.236 1.00 82.75 101 HIS A O 1
ATOM 840 N N . VAL A 1 102 ? -6.426 0.673 17.161 1.00 76.56 102 VAL A N 1
ATOM 841 C CA . VAL A 1 102 ? -6.978 1.880 16.532 1.00 76.56 102 VAL A CA 1
ATOM 842 C C . VAL A 1 102 ? -8.508 1.848 16.488 1.00 76.56 102 VAL A C 1
ATOM 844 O O . VAL A 1 102 ? -9.165 2.883 16.517 1.00 76.56 102 VAL A O 1
ATOM 847 N N . LEU A 1 103 ? -9.102 0.652 16.450 1.00 70.81 103 LEU A N 1
ATOM 848 C CA . LEU A 1 103 ? -10.553 0.475 16.534 1.00 70.81 103 LEU A CA 1
ATOM 849 C C . LEU A 1 103 ? -11.086 0.692 17.957 1.00 70.81 103 LEU A C 1
ATOM 851 O O . LEU A 1 103 ? -12.268 0.989 18.119 1.00 70.81 103 LEU A O 1
ATOM 855 N N . GLU A 1 104 ? -10.245 0.579 18.992 1.00 68.94 104 GLU A N 1
ATOM 856 C CA . GLU A 1 104 ? -10.661 0.880 20.366 1.00 68.94 104 GLU A CA 1
ATOM 857 C C . GLU A 1 104 ? -11.007 2.354 20.561 1.00 68.94 104 GLU A C 1
ATOM 859 O O . GLU A 1 104 ? -11.967 2.656 21.266 1.00 68.94 104 GLU A O 1
ATOM 864 N N . GLU A 1 105 ? -10.313 3.263 19.877 1.00 64.50 105 GLU A N 1
ATOM 865 C CA . GLU A 1 105 ? -10.619 4.698 19.907 1.00 64.50 105 GLU A CA 1
ATOM 866 C C . GLU A 1 105 ? -12.020 4.994 19.337 1.00 64.50 105 GLU A C 1
ATOM 868 O O . GLU A 1 105 ? -12.723 5.877 19.830 1.00 64.50 105 GLU A O 1
ATOM 873 N N . ALA A 1 106 ? -12.495 4.182 18.384 1.00 64.69 106 ALA A N 1
ATOM 874 C CA . ALA A 1 106 ? -13.850 4.272 17.838 1.00 64.69 106 ALA A CA 1
ATOM 875 C C . ALA A 1 106 ? -14.940 3.712 18.781 1.00 64.69 106 ALA A C 1
ATOM 877 O O . ALA A 1 106 ? -16.127 3.959 18.559 1.00 64.69 106 ALA A O 1
ATOM 878 N N . LYS A 1 107 ? -14.587 2.986 19.857 1.00 64.44 107 LYS A N 1
ATOM 879 C CA . LYS A 1 107 ? -15.572 2.427 20.810 1.00 64.44 107 LYS A CA 1
ATOM 880 C C . LYS A 1 107 ? -16.342 3.514 21.566 1.00 64.44 107 LYS A C 1
ATOM 882 O O . LYS A 1 107 ? -17.485 3.273 21.951 1.00 64.44 107 LYS A O 1
ATOM 887 N N . LEU A 1 108 ? -15.766 4.706 21.748 1.00 66.44 108 LEU A N 1
ATOM 888 C CA . LEU A 1 108 ? -16.469 5.834 22.372 1.00 66.44 108 LEU A CA 1
ATOM 889 C C . LEU A 1 108 ? -17.670 6.297 21.528 1.00 66.44 108 LEU A C 1
ATOM 891 O O . LEU A 1 108 ? -18.723 6.590 22.092 1.00 66.44 108 LEU A O 1
ATOM 895 N N . GLU A 1 109 ? -17.569 6.254 20.192 1.00 69.31 109 GLU A N 1
ATOM 896 C CA . GLU A 1 109 ? -18.711 6.538 19.306 1.00 69.31 109 GLU A CA 1
ATOM 897 C C . GLU A 1 109 ? -19.830 5.500 19.470 1.00 69.31 109 GLU A C 1
ATOM 899 O O . GLU A 1 109 ? -21.009 5.837 19.379 1.00 69.31 109 GLU A O 1
ATOM 904 N N . VAL A 1 110 ? -19.488 4.234 19.738 1.00 72.94 110 VAL A N 1
ATOM 905 C CA . VAL A 1 110 ? -20.469 3.140 19.856 1.00 72.94 110 VAL A CA 1
ATOM 906 C C . VAL A 1 110 ? -21.392 3.343 21.054 1.00 72.94 110 VAL A C 1
ATOM 908 O O . VAL A 1 110 ? -22.597 3.114 20.939 1.00 72.94 110 VAL A O 1
ATOM 911 N N . VAL A 1 111 ? -20.859 3.817 22.183 1.00 78.00 111 VAL A N 1
ATOM 912 C CA . VAL A 1 111 ? -21.667 4.133 23.373 1.00 78.00 111 VAL A CA 1
ATOM 913 C C . VAL A 1 111 ? -22.691 5.222 23.048 1.00 78.00 111 VAL A C 1
ATOM 915 O O . VAL A 1 111 ? -23.857 5.128 23.436 1.00 78.00 111 VAL A O 1
ATOM 918 N N . GLU A 1 112 ? -22.287 6.230 22.277 1.00 79.25 112 GLU A N 1
ATOM 919 C CA . GLU A 1 112 ? -23.166 7.324 21.874 1.00 79.25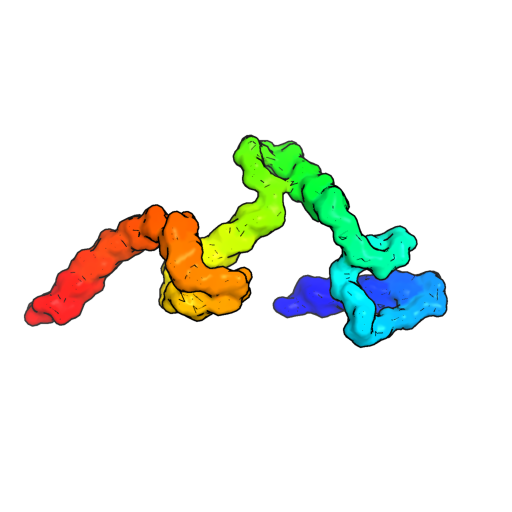 112 GLU A CA 1
ATOM 920 C C . GLU A 1 112 ? -24.218 6.885 20.839 1.00 79.25 112 GLU A C 1
ATOM 922 O O . GLU A 1 112 ? -25.383 7.278 20.932 1.00 79.25 112 GLU A O 1
ATOM 927 N N . ILE A 1 113 ? -23.839 6.028 19.883 1.00 81.31 113 ILE A N 1
ATOM 928 C CA . ILE A 1 113 ? -24.754 5.422 18.901 1.00 81.31 113 ILE A CA 1
ATOM 929 C C . ILE A 1 113 ? -25.806 4.569 19.610 1.00 81.31 113 ILE A C 1
ATOM 931 O O . ILE A 1 113 ? -26.996 4.716 19.336 1.00 81.31 1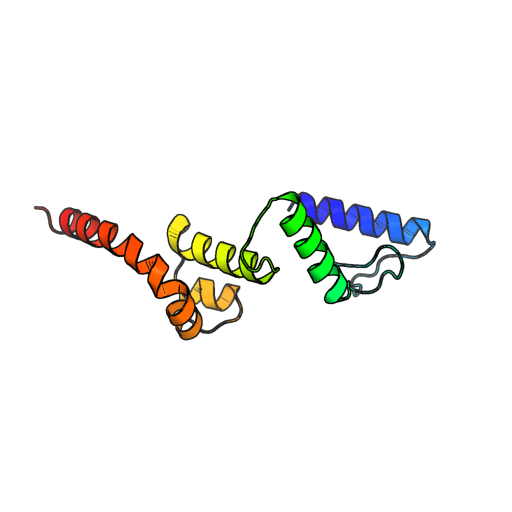13 ILE A O 1
ATOM 935 N N . PHE A 1 114 ? -25.391 3.709 20.541 1.00 83.00 114 PHE A N 1
ATOM 936 C CA . PHE A 1 114 ? -26.313 2.877 21.308 1.00 83.00 114 PHE A CA 1
ATOM 937 C C . PHE A 1 114 ? -27.253 3.733 22.160 1.00 83.00 114 PHE A C 1
ATOM 939 O O . PHE A 1 114 ? -28.461 3.514 22.141 1.00 83.00 114 PHE A O 1
ATOM 946 N N . SER A 1 115 ? -26.737 4.769 22.832 1.00 85.06 115 SER A N 1
ATOM 947 C CA . SER A 1 115 ? -27.580 5.717 23.569 1.00 85.06 115 SER A CA 1
ATOM 948 C C . SER A 1 115 ? -28.624 6.380 22.665 1.00 85.06 115 SER A C 1
ATOM 950 O O . SER A 1 115 ? -29.775 6.504 23.066 1.00 85.06 115 SER A O 1
ATOM 952 N N . LYS A 1 116 ? -28.269 6.763 21.431 1.00 84.31 116 LYS A N 1
ATOM 953 C CA . LYS A 1 116 ? -29.224 7.303 20.446 1.00 84.31 116 LYS A CA 1
ATOM 954 C C . LYS A 1 116 ? -30.248 6.265 19.982 1.00 84.31 116 LYS A C 1
ATOM 956 O O . LYS A 1 116 ? -31.409 6.615 19.832 1.00 84.31 116 LYS A O 1
ATOM 961 N N . ALA A 1 117 ? -29.835 5.017 19.770 1.00 85.06 117 ALA A N 1
ATOM 962 C CA . ALA A 1 117 ? -30.712 3.944 19.301 1.00 85.06 117 ALA A CA 1
ATOM 963 C C . ALA A 1 117 ? -31.705 3.454 20.371 1.00 85.06 117 ALA A C 1
ATOM 965 O O . ALA A 1 117 ? -32.782 2.978 20.028 1.00 85.06 117 ALA A O 1
ATOM 966 N N . VAL A 1 118 ? -31.337 3.556 21.653 1.00 88.62 118 VAL A N 1
ATOM 967 C CA . VAL A 1 118 ? -32.147 3.092 22.796 1.00 88.62 118 VAL A CA 1
ATOM 968 C C . VAL A 1 118 ? -32.930 4.232 23.464 1.00 88.62 118 VAL A C 1
ATOM 970 O O . VAL A 1 118 ? -33.754 3.986 24.342 1.00 88.62 118 VAL A O 1
ATOM 973 N N . LYS A 1 119 ? -32.722 5.487 23.050 1.00 63.91 119 LYS A N 1
ATOM 974 C CA . LYS A 1 119 ? -33.569 6.603 23.487 1.00 63.91 119 LYS A CA 1
ATOM 975 C C . LYS A 1 119 ? -34.995 6.433 22.943 1.00 63.91 119 LYS A C 1
ATOM 977 O O . LYS A 1 119 ? -35.195 6.462 21.730 1.00 63.91 119 LYS A O 1
ATOM 982 N N . PHE A 1 120 ? -35.944 6.270 23.869 1.00 57.94 120 PHE A N 1
ATOM 983 C CA . PHE A 1 120 ? -37.351 6.645 23.697 1.00 57.94 120 PHE A CA 1
ATOM 984 C C . PHE A 1 120 ? -37.480 8.163 23.538 1.00 57.94 120 PHE A C 1
ATOM 986 O O . PHE A 1 120 ? -36.677 8.887 24.178 1.00 57.94 120 PHE A O 1
#

Radius of gyration: 20.92 Å; Cα contacts (8 Å, |Δi|>4): 67; chains: 1; bounding box: 55×28×54 Å

Organism: NCBI:txid28031

pLDDT: mean 86.78, std 7.58, range [57.94, 94.94]